Protein AF-A0A2N7VN83-F1 (afdb_monomer)

Structure (mmCIF, N/CA/C/O backbone):
data_AF-A0A2N7VN83-F1
#
_entry.id   AF-A0A2N7VN83-F1
#
loop_
_atom_site.group_PDB
_atom_site.id
_atom_site.type_symbol
_atom_site.label_atom_id
_atom_site.label_alt_id
_atom_site.label_comp_id
_atom_site.label_asym_id
_atom_site.label_entity_id
_atom_site.label_seq_id
_atom_site.pdbx_PDB_ins_code
_atom_site.Cartn_x
_atom_site.Cartn_y
_atom_site.Cartn_z
_atom_site.occupancy
_atom_site.B_iso_or_equiv
_atom_site.auth_seq_id
_atom_site.auth_comp_id
_atom_site.auth_asym_id
_atom_site.auth_atom_id
_atom_site.pdbx_PDB_model_num
ATOM 1 N N . MET A 1 1 ? -22.012 -8.990 3.575 1.00 49.16 1 MET A N 1
ATOM 2 C CA . MET A 1 1 ? -20.634 -9.532 3.572 1.00 49.16 1 MET A CA 1
ATOM 3 C C . MET A 1 1 ? -19.734 -8.490 4.217 1.00 49.16 1 MET A C 1
ATOM 5 O O . MET A 1 1 ? -19.755 -7.355 3.757 1.00 49.16 1 MET A O 1
ATOM 9 N N . ASN A 1 2 ? -19.000 -8.830 5.278 1.00 64.06 2 ASN A N 1
ATOM 10 C CA . ASN A 1 2 ? -18.087 -7.886 5.933 1.00 64.06 2 ASN A CA 1
ATOM 11 C C . ASN A 1 2 ? -16.705 -8.014 5.282 1.00 64.06 2 ASN A C 1
ATOM 13 O O . ASN A 1 2 ? -15.977 -8.962 5.557 1.00 64.06 2 ASN A O 1
ATOM 17 N N . GLY A 1 3 ? -16.385 -7.104 4.358 1.00 73.00 3 GLY A N 1
ATOM 18 C CA . GLY A 1 3 ? -15.043 -7.003 3.775 1.00 73.00 3 GLY A CA 1
ATOM 19 C C . GLY A 1 3 ? -14.011 -6.495 4.788 1.00 73.00 3 GLY A C 1
ATOM 20 O O . GLY A 1 3 ? -14.359 -6.113 5.905 1.00 73.00 3 GLY A O 1
ATOM 21 N N . ALA A 1 4 ? -12.736 -6.445 4.393 1.00 79.81 4 ALA A N 1
ATOM 22 C CA . ALA A 1 4 ? -11.685 -5.889 5.244 1.00 79.81 4 ALA A CA 1
ATOM 23 C C . ALA A 1 4 ? -11.991 -4.430 5.635 1.00 79.81 4 ALA A C 1
ATOM 25 O O . ALA A 1 4 ? -12.515 -3.654 4.825 1.00 79.81 4 ALA A O 1
ATOM 26 N N . ALA A 1 5 ? -11.655 -4.057 6.872 1.00 85.94 5 ALA A N 1
ATOM 27 C CA . ALA A 1 5 ? -11.729 -2.674 7.346 1.00 85.94 5 ALA A CA 1
ATOM 28 C C . ALA A 1 5 ? -10.522 -1.846 6.867 1.00 85.94 5 ALA A C 1
ATOM 30 O O . ALA A 1 5 ? -10.681 -0.684 6.505 1.00 85.94 5 ALA A O 1
ATOM 31 N N . ALA A 1 6 ? -9.342 -2.468 6.802 1.00 89.50 6 ALA A N 1
ATOM 32 C CA . ALA A 1 6 ? -8.103 -1.888 6.296 1.00 89.50 6 ALA A CA 1
ATOM 33 C C . ALA A 1 6 ? -7.218 -2.980 5.680 1.00 89.50 6 ALA A C 1
ATOM 35 O O . ALA A 1 6 ? -7.242 -4.130 6.122 1.00 89.50 6 ALA A O 1
ATOM 36 N N . ILE A 1 7 ? -6.434 -2.611 4.671 1.00 92.06 7 ILE A N 1
ATOM 37 C CA . ILE A 1 7 ? -5.460 -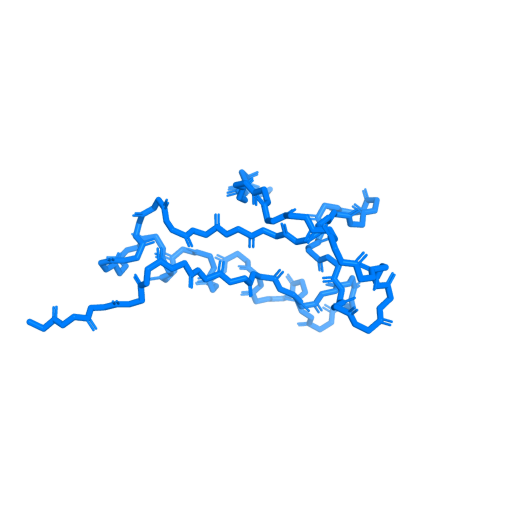3.471 3.999 1.00 92.06 7 ILE A CA 1
ATOM 38 C C . ILE A 1 7 ? -4.101 -2.791 4.089 1.00 92.06 7 ILE A C 1
ATOM 40 O O . ILE A 1 7 ? -3.942 -1.663 3.625 1.00 92.06 7 ILE A O 1
ATOM 44 N N . ILE A 1 8 ? -3.123 -3.484 4.671 1.00 93.88 8 ILE A N 1
ATOM 45 C CA . ILE A 1 8 ? -1.749 -2.991 4.775 1.00 93.88 8 ILE A CA 1
ATOM 46 C C . ILE A 1 8 ? -0.922 -3.554 3.620 1.00 93.88 8 ILE A C 1
ATOM 48 O O . ILE A 1 8 ? -0.672 -4.756 3.535 1.00 93.88 8 ILE A O 1
ATOM 52 N N . CYS A 1 9 ? -0.478 -2.674 2.735 1.00 94.19 9 CYS A N 1
ATOM 53 C CA . CYS A 1 9 ? 0.446 -2.968 1.655 1.00 94.19 9 CYS A CA 1
ATOM 54 C C . CYS A 1 9 ? 1.888 -3.006 2.191 1.00 94.19 9 CYS A C 1
ATOM 56 O O . CYS A 1 9 ? 2.301 -2.119 2.938 1.00 94.19 9 CYS A O 1
ATOM 58 N N . ALA A 1 10 ? 2.644 -4.047 1.824 1.00 95.50 10 ALA A N 1
ATOM 59 C CA . ALA A 1 10 ? 3.884 -4.424 2.519 1.00 95.50 10 ALA A CA 1
ATOM 60 C C . ALA A 1 10 ? 4.916 -5.173 1.638 1.00 95.50 10 ALA A C 1
ATOM 62 O O . ALA A 1 10 ? 5.737 -5.935 2.149 1.00 95.50 10 ALA A O 1
ATOM 63 N N . TRP A 1 11 ? 4.873 -5.016 0.310 1.00 93.50 11 TRP A N 1
ATOM 64 C CA . TRP A 1 11 ? 5.655 -5.854 -0.620 1.00 93.50 11 TRP A CA 1
ATOM 65 C C . TRP A 1 11 ? 7.148 -5.501 -0.751 1.00 93.50 11 TRP A C 1
ATOM 67 O O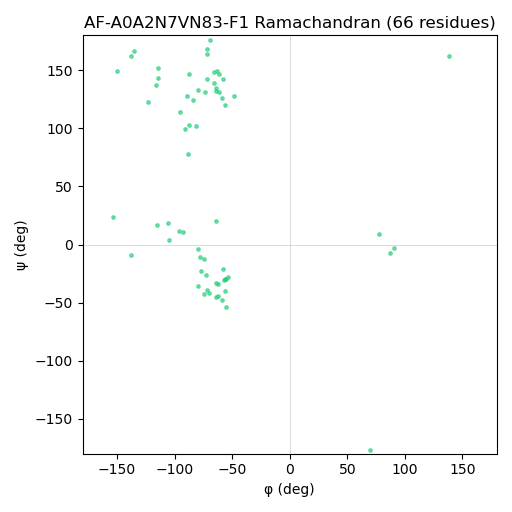 . TRP A 1 11 ? 7.908 -6.283 -1.324 1.00 93.50 11 TRP A O 1
ATOM 77 N N . GLY A 1 12 ? 7.599 -4.369 -0.207 1.00 93.75 12 GLY A N 1
ATOM 78 C CA . GLY A 1 12 ? 9.003 -3.954 -0.243 1.00 93.75 12 GLY A CA 1
ATOM 79 C C . GLY A 1 12 ? 9.506 -3.545 -1.634 1.00 93.75 12 GLY A C 1
ATOM 80 O O . GLY A 1 12 ? 8.769 -3.521 -2.615 1.00 93.75 12 GLY A O 1
ATOM 81 N N . SER A 1 13 ? 10.801 -3.229 -1.722 1.00 91.88 13 SER A N 1
ATOM 82 C CA . SER A 1 13 ? 11.454 -2.691 -2.930 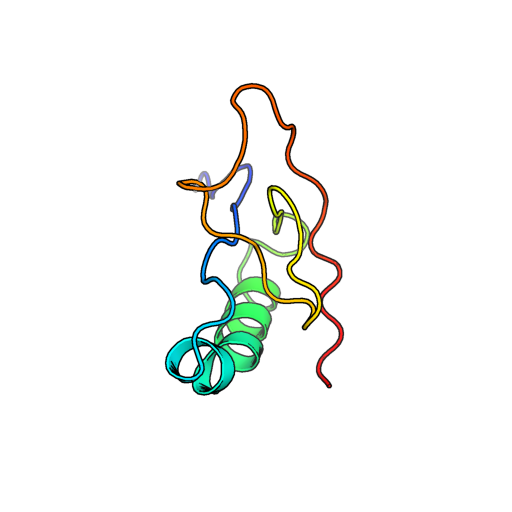1.00 91.88 13 SER A CA 1
ATOM 83 C C . SER A 1 13 ? 12.079 -3.759 -3.838 1.00 91.88 13 SER A C 1
ATOM 85 O O . SER A 1 13 ? 12.850 -3.445 -4.755 1.00 91.88 13 SER A O 1
ATOM 87 N N . HIS A 1 14 ? 11.788 -5.040 -3.588 1.00 91.56 14 HIS A N 1
ATOM 88 C CA . HIS A 1 14 ? 12.386 -6.129 -4.351 1.00 91.56 14 HIS A CA 1
ATOM 89 C C . HIS A 1 14 ? 11.942 -6.059 -5.828 1.00 91.56 14 HIS A C 1
ATOM 91 O O . HIS A 1 14 ? 10.745 -5.918 -6.093 1.00 91.56 14 HIS A O 1
ATOM 97 N N . PRO A 1 15 ? 12.848 -6.214 -6.818 1.00 87.94 15 PRO A N 1
ATOM 98 C CA . PRO A 1 15 ? 12.507 -6.065 -8.238 1.00 87.94 15 PRO A CA 1
ATOM 99 C C . PRO A 1 15 ? 11.368 -6.968 -8.728 1.00 87.94 15 PRO A C 1
ATOM 101 O O . PRO A 1 15 ? 10.637 -6.600 -9.642 1.00 87.94 15 PRO A O 1
ATOM 104 N N . ALA A 1 16 ? 11.203 -8.144 -8.119 1.00 88.06 16 ALA A N 1
ATOM 105 C CA . ALA A 1 16 ? 10.099 -9.049 -8.434 1.00 88.06 16 ALA A CA 1
ATOM 106 C C . ALA A 1 16 ? 8.717 -8.458 -8.093 1.00 88.06 16 ALA A C 1
ATOM 108 O O . ALA A 1 16 ? 7.763 -8.717 -8.821 1.00 88.06 16 ALA A O 1
ATOM 109 N N . ALA A 1 17 ? 8.612 -7.646 -7.034 1.00 87.50 17 ALA A N 1
ATOM 110 C CA . ALA A 1 17 ? 7.358 -7.007 -6.637 1.00 87.50 17 ALA A CA 1
ATOM 111 C C . ALA A 1 17 ? 6.958 -5.889 -7.612 1.00 87.50 17 ALA A C 1
ATOM 113 O O . ALA A 1 17 ? 5.796 -5.816 -8.001 1.00 87.50 17 ALA A O 1
ATOM 114 N N . ARG A 1 18 ? 7.930 -5.106 -8.107 1.00 83.75 18 ARG A N 1
ATOM 115 C CA . ARG A 1 18 ? 7.705 -4.039 -9.106 1.00 83.75 18 ARG A CA 1
ATOM 116 C C . ARG A 1 18 ? 7.078 -4.511 -10.417 1.00 83.75 18 ARG A C 1
ATOM 118 O O . ARG A 1 18 ? 6.525 -3.717 -11.159 1.00 83.75 18 ARG A O 1
ATOM 125 N N . LYS A 1 19 ? 7.176 -5.802 -10.742 1.00 86.81 19 LYS A N 1
ATOM 126 C CA . LYS A 1 19 ? 6.541 -6.351 -11.951 1.00 86.81 19 LYS A CA 1
ATOM 127 C C . LYS A 1 19 ? 5.025 -6.500 -11.815 1.00 86.81 19 LYS A C 1
ATOM 129 O O . LYS A 1 19 ? 4.365 -6.807 -12.801 1.00 86.81 19 LYS A O 1
ATOM 134 N N . ARG A 1 20 ? 4.490 -6.384 -10.597 1.00 87.44 20 ARG A N 1
ATOM 135 C CA . ARG A 1 20 ? 3.104 -6.744 -10.281 1.00 87.44 20 ARG A CA 1
ATOM 136 C C . ARG A 1 20 ? 2.405 -5.747 -9.357 1.00 87.44 20 ARG A C 1
ATOM 138 O O . ARG A 1 20 ? 1.202 -5.873 -9.155 1.00 87.44 20 ARG A O 1
ATOM 145 N N . ASP A 1 21 ? 3.128 -4.791 -8.786 1.00 88.62 21 ASP A N 1
ATOM 146 C CA . ASP A 1 21 ? 2.591 -3.834 -7.818 1.00 88.62 21 ASP A CA 1
ATOM 147 C C . ASP A 1 21 ? 1.437 -3.007 -8.398 1.00 88.62 21 ASP A C 1
ATOM 149 O O . ASP A 1 21 ? 0.366 -2.987 -7.795 1.00 88.62 21 ASP A O 1
ATOM 153 N N . GLY A 1 22 ? 1.589 -2.444 -9.599 1.00 87.88 22 GLY A N 1
ATOM 154 C CA . GLY A 1 22 ? 0.524 -1.720 -10.300 1.00 87.88 22 GLY A CA 1
ATOM 155 C C . GLY A 1 22 ? -0.738 -2.566 -10.483 1.0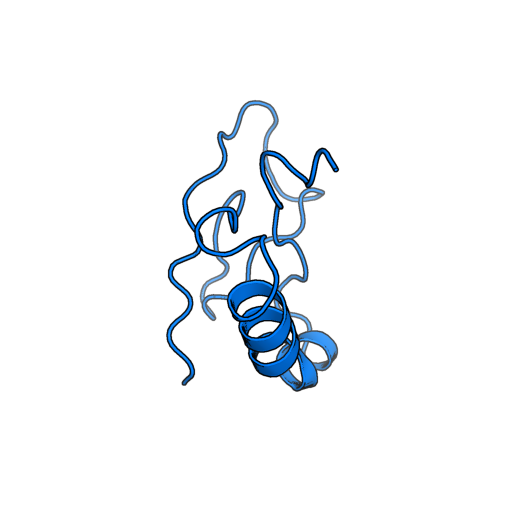0 87.88 22 GLY A C 1
ATOM 156 O O . GLY A 1 22 ? -1.802 -2.193 -10.003 1.00 87.88 22 GLY A O 1
ATOM 157 N N . SER A 1 23 ? -0.609 -3.765 -11.061 1.00 88.94 23 SER A N 1
ATOM 158 C CA . SER A 1 23 ? -1.759 -4.651 -11.304 1.00 88.94 23 SER A CA 1
ATOM 159 C C . SER A 1 23 ? -2.467 -5.094 -10.022 1.00 88.94 23 SER A C 1
ATOM 161 O O . SER A 1 23 ? -3.681 -5.285 -10.019 1.00 88.94 23 SER A O 1
ATOM 163 N N . VAL A 1 24 ? -1.729 -5.288 -8.923 1.00 88.75 24 VAL A N 1
ATOM 164 C CA . VAL A 1 24 ? -2.331 -5.611 -7.620 1.00 88.75 24 VAL A CA 1
ATOM 165 C C . VAL A 1 24 ? -3.070 -4.404 -7.058 1.00 88.75 24 VAL A C 1
ATOM 167 O O . VAL A 1 24 ? -4.167 -4.569 -6.532 1.00 88.75 24 VAL A O 1
ATOM 170 N N . VAL A 1 25 ? -2.500 -3.204 -7.165 1.00 87.62 25 VAL A N 1
ATOM 171 C CA . VAL A 1 25 ? -3.166 -1.977 -6.715 1.00 87.62 25 VAL A CA 1
ATOM 172 C C . VAL A 1 25 ? -4.452 -1.739 -7.502 1.00 87.62 25 VAL A C 1
ATOM 174 O O . VAL A 1 25 ? -5.474 -1.453 -6.883 1.00 87.62 25 VAL A O 1
ATOM 177 N N . ASP A 1 26 ? -4.431 -1.910 -8.822 1.00 86.94 26 ASP A N 1
ATOM 178 C CA . ASP A 1 26 ? -5.612 -1.725 -9.672 1.00 86.94 26 ASP A CA 1
ATOM 179 C C . ASP A 1 26 ? -6.705 -2.747 -9.334 1.00 86.94 26 ASP A C 1
ATOM 181 O O . ASP A 1 26 ? -7.840 -2.366 -9.060 1.00 86.94 26 ASP A O 1
ATOM 185 N N . LEU A 1 27 ? -6.345 -4.027 -9.170 1.00 87.31 27 LEU A N 1
ATOM 186 C CA . LEU A 1 27 ? -7.283 -5.057 -8.706 1.00 87.31 27 LEU A CA 1
ATOM 187 C C . LEU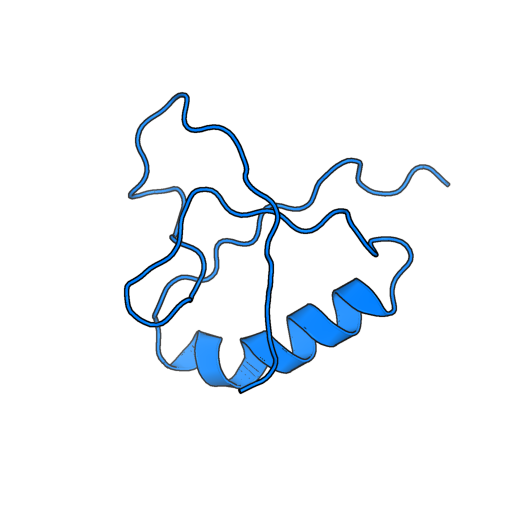 A 1 27 ? -7.936 -4.693 -7.361 1.00 87.31 27 LEU A C 1
ATOM 189 O O . LEU A 1 27 ? -9.121 -4.940 -7.143 1.00 87.31 27 LEU A O 1
ATOM 193 N N . MET A 1 28 ? -7.163 -4.120 -6.438 1.00 86.06 28 MET A N 1
ATOM 194 C CA . MET A 1 28 ? -7.660 -3.726 -5.117 1.00 86.06 28 MET A CA 1
ATOM 195 C C . MET A 1 28 ? -8.479 -2.431 -5.144 1.00 86.06 28 MET A C 1
ATOM 197 O O . MET A 1 28 ? -9.271 -2.191 -4.229 1.00 86.06 28 MET A O 1
ATOM 201 N N . ARG A 1 29 ? -8.292 -1.584 -6.158 1.00 81.69 29 ARG A N 1
ATOM 202 C CA . ARG A 1 29 ? -9.137 -0.410 -6.403 1.00 81.69 29 ARG A CA 1
ATOM 203 C C . ARG A 1 29 ? -10.485 -0.808 -6.976 1.00 81.69 29 ARG A C 1
ATOM 205 O O . ARG A 1 29 ? -11.487 -0.287 -6.505 1.00 81.69 29 ARG A O 1
ATOM 212 N N . ASP A 1 30 ? -10.491 -1.751 -7.911 1.00 78.25 30 ASP A N 1
ATOM 213 C CA . ASP A 1 30 ? -11.708 -2.242 -8.563 1.00 78.25 30 ASP A CA 1
ATOM 214 C C . ASP A 1 30 ? -12.558 -3.1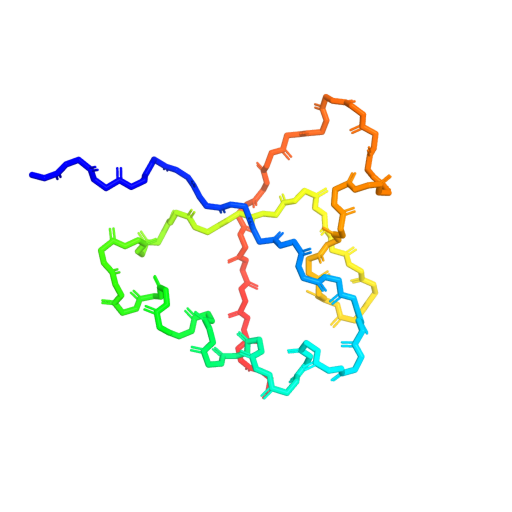17 -7.629 1.00 78.25 30 ASP A C 1
ATOM 216 O O . ASP A 1 30 ? -13.779 -3.217 -7.769 1.00 78.25 30 ASP A O 1
ATOM 220 N N . ALA A 1 31 ? -11.931 -3.750 -6.638 1.00 75.88 31 ALA A N 1
ATOM 221 C CA . ALA A 1 31 ? -12.637 -4.466 -5.588 1.00 75.88 31 ALA A CA 1
ATOM 222 C C . ALA A 1 31 ? -13.351 -3.506 -4.609 1.00 75.88 31 ALA A C 1
ATOM 224 O O . ALA A 1 31 ? -13.001 -2.336 -4.463 1.00 75.88 31 ALA A O 1
ATOM 225 N N . ALA A 1 32 ? -14.296 -4.030 -3.811 1.00 63.62 32 ALA A N 1
ATOM 226 C CA . ALA A 1 32 ? -14.988 -3.309 -2.719 1.00 63.62 32 ALA A CA 1
ATOM 227 C 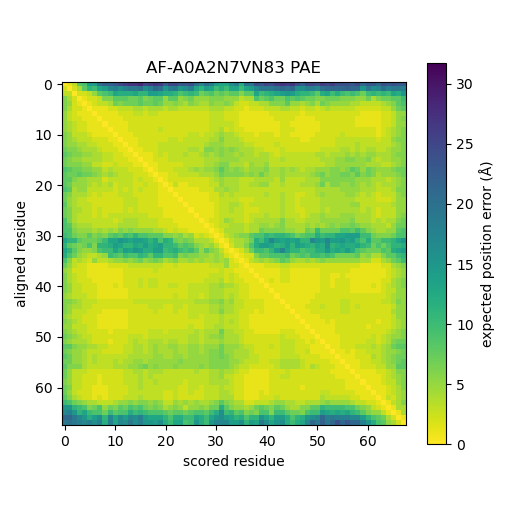C . ALA A 1 32 ? -14.062 -2.863 -1.548 1.00 63.62 32 ALA A C 1
ATOM 229 O O . ALA A 1 32 ? -14.493 -2.632 -0.412 1.00 63.62 32 ALA A O 1
ATOM 230 N N . THR A 1 33 ? -12.763 -2.787 -1.819 1.00 72.31 33 THR A N 1
ATOM 231 C CA . THR A 1 33 ? -11.661 -2.349 -0.968 1.00 72.31 33 THR A CA 1
ATOM 232 C C . THR A 1 33 ? -11.155 -0.955 -1.346 1.00 72.31 33 THR A C 1
ATOM 234 O O . THR A 1 33 ? -10.209 -0.464 -0.723 1.00 72.31 33 THR A O 1
ATOM 237 N N . GLN A 1 34 ? -11.804 -0.287 -2.308 1.00 70.06 34 GLN A N 1
ATOM 238 C CA . GLN A 1 34 ? -11.532 1.101 -2.666 1.00 70.06 34 GLN A CA 1
ATOM 239 C C . GLN A 1 34 ? -11.489 1.996 -1.415 1.00 70.06 34 GLN A C 1
ATOM 241 O O . GLN A 1 34 ? -12.383 1.980 -0.568 1.00 70.06 34 GLN A O 1
ATOM 246 N N . GLY A 1 35 ? -10.404 2.760 -1.273 1.00 76.06 35 GLY A N 1
ATOM 247 C CA . GLY A 1 35 ? -10.199 3.661 -0.137 1.00 76.06 35 GLY A CA 1
ATOM 248 C C . GLY A 1 35 ? -9.754 2.990 1.170 1.00 76.06 35 GLY A C 1
ATOM 249 O O . GLY A 1 35 ? -9.683 3.681 2.187 1.00 76.06 35 GLY A O 1
ATOM 250 N N . LYS A 1 36 ? -9.414 1.695 1.165 1.00 88.00 36 LYS A N 1
ATOM 251 C CA . LYS A 1 36 ? -8.938 0.955 2.351 1.00 88.00 36 LYS A CA 1
ATOM 252 C C . LYS A 1 36 ? -7.491 0.468 2.242 1.00 88.00 36 LYS A C 1
ATOM 254 O O . LYS A 1 36 ? -7.097 -0.421 2.992 1.00 88.00 36 LYS A O 1
ATOM 259 N N . LEU A 1 37 ? -6.718 1.015 1.305 1.00 91.50 37 LEU A N 1
ATOM 260 C CA . LEU A 1 37 ? -5.304 0.689 1.130 1.00 91.50 37 LEU A CA 1
ATOM 261 C C . LEU A 1 37 ? -4.432 1.612 1.977 1.00 91.50 37 LEU A C 1
ATOM 263 O O . LEU A 1 37 ? -4.545 2.837 1.891 1.00 91.50 37 LEU A O 1
ATOM 267 N N . PHE A 1 38 ? -3.552 1.011 2.769 1.00 94.75 38 PHE A N 1
ATOM 268 C CA . PHE A 1 38 ? -2.647 1.699 3.678 1.00 94.75 38 PHE A CA 1
ATOM 269 C C . PHE A 1 38 ? -1.229 1.122 3.600 1.00 94.75 38 PHE A C 1
ATOM 271 O O . PHE A 1 38 ? -1.019 0.028 3.083 1.00 94.75 38 PHE A O 1
ATOM 278 N N . HIS A 1 39 ? -0.252 1.826 4.161 1.00 95.44 39 HIS A N 1
ATOM 279 C CA . HIS A 1 39 ? 1.121 1.365 4.355 1.00 95.44 39 HIS A CA 1
ATOM 280 C C . HIS A 1 39 ? 1.648 1.761 5.736 1.00 95.44 39 HIS A C 1
ATOM 282 O O . HIS A 1 39 ? 1.157 2.699 6.355 1.00 95.44 39 HIS A O 1
ATOM 288 N N . LEU A 1 40 ? 2.717 1.101 6.186 1.00 97.19 40 LEU A N 1
ATOM 289 C CA . LEU A 1 40 ? 3.457 1.477 7.405 1.00 97.19 40 LEU A CA 1
ATOM 290 C C . LEU A 1 40 ? 4.693 2.349 7.105 1.00 97.19 40 LEU A C 1
ATOM 292 O O . LEU A 1 40 ? 5.572 2.530 7.943 1.00 97.19 40 LEU A O 1
ATOM 296 N N . GLY A 1 41 ? 4.792 2.841 5.871 1.00 95.75 41 GLY A N 1
ATOM 297 C CA . GLY A 1 41 ? 5.860 3.701 5.376 1.00 95.75 41 GLY A CA 1
ATOM 298 C C . GLY A 1 41 ? 6.283 3.297 3.968 1.00 95.75 41 GLY A C 1
ATOM 299 O O . GLY A 1 41 ? 6.026 2.174 3.530 1.00 95.75 41 GLY A O 1
ATOM 300 N N . LEU A 1 42 ? 6.971 4.200 3.271 1.00 94.88 42 LEU A N 1
ATOM 301 C CA . LEU A 1 42 ? 7.428 3.993 1.896 1.00 94.88 42 LEU A CA 1
ATOM 302 C C . LEU A 1 42 ? 8.957 3.939 1.813 1.00 94.88 42 LEU A C 1
ATOM 304 O O . LEU A 1 42 ? 9.672 4.643 2.531 1.00 94.88 42 LEU A O 1
ATOM 308 N N . ASN A 1 43 ? 9.47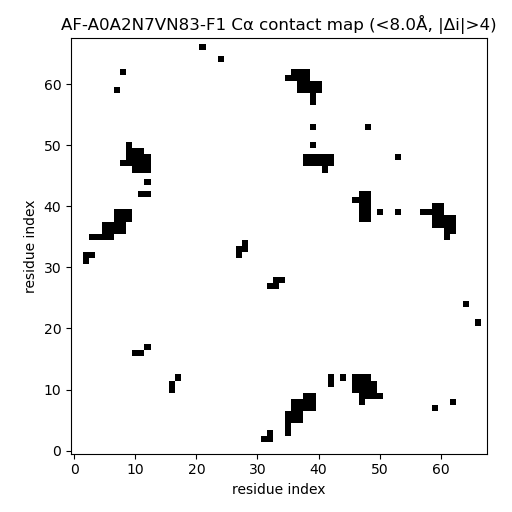5 3.088 0.934 1.00 93.56 43 ASN A N 1
ATOM 309 C CA . ASN A 1 43 ? 10.868 3.117 0.502 1.00 93.56 43 ASN A CA 1
ATOM 310 C C . ASN A 1 43 ? 11.122 4.331 -0.403 1.00 93.56 43 ASN A C 1
ATOM 312 O O . ASN A 1 43 ? 10.191 4.952 -0.911 1.00 93.56 43 ASN A O 1
ATOM 316 N N . LYS A 1 44 ? 12.399 4.633 -0.677 1.00 91.50 44 LYS A N 1
ATOM 317 C CA . LYS A 1 44 ? 12.787 5.721 -1.598 1.00 91.50 44 LYS A CA 1
ATOM 318 C C . LYS A 1 44 ? 12.190 5.570 -3.001 1.00 91.50 44 LYS A C 1
ATOM 320 O O . LYS A 1 44 ? 11.944 6.568 -3.664 1.00 91.50 44 LYS A O 1
ATOM 325 N N . ASP A 1 45 ? 11.966 4.336 -3.454 1.00 89.31 45 ASP A N 1
ATOM 326 C CA . ASP A 1 45 ? 11.352 4.062 -4.755 1.00 89.31 45 ASP A CA 1
ATOM 327 C C . ASP A 1 45 ? 9.820 4.200 -4.748 1.00 89.31 45 ASP A C 1
ATOM 329 O O . ASP A 1 45 ? 9.209 4.130 -5.812 1.00 89.31 45 ASP A O 1
ATOM 333 N N . GLY A 1 46 ? 9.208 4.462 -3.589 1.00 90.75 46 GLY A N 1
ATOM 334 C CA . GLY A 1 46 ? 7.762 4.573 -3.398 1.00 90.75 46 GLY A CA 1
ATOM 335 C C . GLY A 1 46 ? 7.073 3.256 -3.037 1.00 90.75 46 GLY A C 1
ATOM 336 O O . GLY A 1 46 ? 5.874 3.265 -2.784 1.00 90.75 46 GLY A O 1
ATOM 337 N N . SER A 1 47 ? 7.790 2.128 -2.976 1.00 92.38 47 SER A N 1
ATOM 338 C CA . SER A 1 47 ? 7.193 0.850 -2.567 1.00 92.38 47 SER A CA 1
ATOM 339 C C . SER A 1 47 ? 6.873 0.822 -1.060 1.00 92.38 47 SER A C 1
ATOM 341 O O . SER A 1 47 ? 7.667 1.328 -0.262 1.00 92.38 47 SER A O 1
ATOM 343 N N . PRO A 1 48 ? 5.762 0.203 -0.621 1.00 95.06 48 PRO A N 1
ATOM 344 C CA . PRO A 1 48 ? 5.452 0.021 0.794 1.00 95.06 48 PRO A CA 1
ATOM 345 C C . PRO A 1 48 ? 6.513 -0.822 1.502 1.00 95.06 48 PRO A C 1
ATOM 347 O O . PRO A 1 48 ? 6.893 -1.895 1.026 1.00 95.06 48 PRO A O 1
ATOM 350 N N . LYS A 1 49 ? 6.998 -0.353 2.652 1.00 96.06 49 LYS A N 1
ATOM 351 C CA . LYS A 1 49 ? 8.018 -1.056 3.437 1.00 96.06 49 LYS A CA 1
ATOM 352 C C . LYS A 1 49 ? 7.494 -2.384 3.986 1.00 96.06 49 LYS A C 1
ATOM 354 O O . LYS A 1 49 ? 6.327 -2.512 4.345 1.00 96.06 49 LYS A O 1
ATOM 359 N N . HIS A 1 50 ? 8.396 -3.356 4.112 1.00 94.56 50 HIS A N 1
ATOM 360 C CA . HIS A 1 50 ? 8.085 -4.619 4.772 1.00 94.56 50 HIS A CA 1
ATOM 361 C C . HIS A 1 50 ? 8.003 -4.415 6.302 1.00 94.56 50 HIS A C 1
ATOM 363 O O . HIS A 1 50 ? 8.943 -3.846 6.866 1.00 94.56 50 HIS A O 1
ATOM 369 N N . PRO A 1 51 ? 6.951 -4.904 6.994 1.00 93.31 51 PRO A N 1
ATOM 370 C CA . PRO A 1 51 ? 6.737 -4.694 8.429 1.00 93.31 51 PRO A CA 1
ATOM 371 C C . PRO A 1 51 ? 7.902 -5.133 9.319 1.00 93.31 51 PRO A C 1
ATOM 373 O O . PRO A 1 51 ? 8.139 -4.518 10.350 1.00 93.31 51 PRO A O 1
ATOM 376 N N . LEU A 1 52 ? 8.670 -6.145 8.891 1.00 93.94 52 LEU A N 1
ATOM 377 C CA . LEU A 1 52 ? 9.873 -6.612 9.599 1.00 93.94 52 LEU A CA 1
ATOM 378 C C . LEU A 1 52 ? 10.885 -5.489 9.897 1.00 93.94 52 LEU A C 1
ATOM 380 O O . LEU A 1 52 ? 11.631 -5.588 10.865 1.00 93.94 52 LEU A O 1
ATOM 384 N N . TYR A 1 53 ? 10.924 -4.437 9.075 1.00 92.00 53 TYR A N 1
ATOM 385 C CA . TYR A 1 53 ? 11.872 -3.326 9.206 1.00 92.00 53 TYR A CA 1
ATOM 386 C C . TYR A 1 53 ? 11.230 -2.044 9.755 1.00 92.00 53 TYR A C 1
ATOM 388 O O . TYR A 1 53 ? 11.774 -0.953 9.570 1.00 92.00 53 TYR A O 1
ATOM 396 N N . ILE A 1 54 ? 10.059 -2.151 10.388 1.00 94.12 54 ILE A N 1
ATOM 397 C CA . ILE A 1 54 ? 9.305 -1.020 10.935 1.00 94.12 54 ILE A CA 1
ATOM 398 C C . ILE A 1 54 ? 9.213 -1.156 12.450 1.00 94.12 54 ILE A C 1
ATOM 400 O O . ILE A 1 54 ? 8.979 -2.241 12.977 1.00 94.12 54 ILE A O 1
ATOM 404 N N . ALA A 1 55 ? 9.412 -0.042 13.154 1.00 94.94 55 ALA A N 1
ATOM 405 C CA . ALA A 1 55 ? 9.266 -0.005 14.600 1.00 94.94 55 ALA A CA 1
ATOM 406 C C . ALA A 1 55 ? 7.818 -0.313 15.017 1.00 94.94 55 ALA A C 1
ATOM 408 O O . ALA A 1 55 ? 6.859 0.021 14.318 1.00 94.94 55 ALA A O 1
ATOM 409 N N . ALA A 1 56 ? 7.658 -0.915 16.194 1.00 94.75 56 ALA A N 1
ATOM 410 C CA . ALA A 1 56 ? 6.340 -1.107 16.782 1.00 94.75 56 ALA A CA 1
ATOM 411 C C . ALA A 1 56 ? 5.650 0.246 17.040 1.00 94.75 56 ALA A C 1
ATOM 413 O O . ALA A 1 56 ? 6.301 1.241 17.355 1.00 94.75 56 ALA A O 1
ATOM 414 N N . GLY A 1 57 ? 4.322 0.273 16.916 1.00 94.81 57 GLY A N 1
ATOM 415 C CA . GLY A 1 57 ? 3.505 1.463 17.183 1.00 94.81 57 GLY A CA 1
ATOM 416 C C . GLY A 1 57 ? 3.335 2.423 16.003 1.00 94.81 57 GLY A C 1
ATOM 417 O O . GLY A 1 57 ? 2.511 3.334 16.097 1.00 94.81 57 GLY A O 1
ATOM 418 N N . VAL A 1 58 ? 4.038 2.205 14.884 1.00 96.94 58 VAL A N 1
ATOM 419 C CA . VAL A 1 58 ? 3.800 2.954 13.640 1.00 96.94 58 VAL A CA 1
ATOM 420 C C . VAL A 1 58 ? 2.358 2.750 13.182 1.00 96.94 58 VAL A C 1
ATOM 422 O O . VAL A 1 58 ? 1.890 1.618 13.052 1.00 96.94 58 VAL A O 1
ATOM 425 N N . GLN A 1 59 ? 1.655 3.860 12.958 1.00 96.62 59 GLN A N 1
ATOM 426 C CA . GLN A 1 59 ? 0.267 3.845 12.515 1.00 96.62 59 GLN A CA 1
ATOM 427 C C . GLN A 1 59 ? 0.181 3.772 10.984 1.00 96.62 59 GLN A C 1
ATOM 429 O O . GLN A 1 59 ? 1.043 4.328 10.302 1.00 96.62 59 GLN A O 1
ATOM 434 N N . PRO A 1 60 ? -0.838 3.097 10.424 1.00 96.19 60 PRO A N 1
ATOM 435 C CA . PRO A 1 60 ? -1.034 3.050 8.982 1.00 96.19 60 PRO A CA 1
ATOM 436 C C . PRO A 1 60 ? -1.374 4.416 8.384 1.00 96.19 60 PRO A C 1
ATOM 438 O O . PRO A 1 60 ? -2.217 5.147 8.902 1.00 96.19 60 PRO A O 1
ATOM 441 N N . GLU A 1 61 ? -0.791 4.701 7.227 1.00 95.25 61 GLU A N 1
ATOM 442 C CA . GLU A 1 61 ? -1.096 5.869 6.399 1.00 95.25 61 GLU A CA 1
ATOM 443 C C . GLU A 1 61 ? -1.710 5.428 5.073 1.00 95.25 61 GLU A C 1
ATOM 445 O O . GLU A 1 61 ? -1.460 4.316 4.609 1.00 95.25 61 GLU A O 1
ATOM 450 N N . ARG A 1 62 ? -2.543 6.276 4.466 1.00 93.00 62 ARG A N 1
ATOM 451 C CA . ARG A 1 62 ? -3.231 5.959 3.209 1.00 93.00 62 ARG A CA 1
ATOM 452 C C . ARG A 1 62 ? -2.220 5.781 2.077 1.00 93.00 62 ARG A C 1
ATOM 454 O O . ARG A 1 62 ? -1.357 6.626 1.873 1.00 93.00 62 ARG A O 1
ATOM 461 N N . LEU A 1 63 ? -2.359 4.698 1.314 1.00 91.00 63 LEU A N 1
ATOM 462 C CA . LEU A 1 63 ? -1.513 4.457 0.150 1.00 91.00 63 LEU A CA 1
ATOM 463 C C . LEU A 1 63 ? -2.021 5.253 -1.060 1.00 91.00 63 LEU A C 1
ATOM 465 O O . LEU A 1 63 ? -2.959 4.836 -1.742 1.00 91.00 63 LEU A O 1
ATOM 469 N N . GLU A 1 64 ? -1.345 6.361 -1.356 1.00 85.19 64 GLU A N 1
ATOM 470 C CA . GLU A 1 64 ? -1.560 7.178 -2.555 1.00 85.19 64 GLU A CA 1
ATOM 471 C C . GLU A 1 64 ? -0.685 6.674 -3.717 1.00 85.19 64 GLU A C 1
ATOM 473 O O . GLU A 1 64 ? 0.384 7.207 -4.014 1.00 85.19 64 GLU A O 1
ATOM 478 N N . TRP A 1 65 ? -1.104 5.583 -4.365 1.00 78.56 65 TRP A N 1
ATOM 479 C CA . TRP A 1 65 ? -0.343 4.984 -5.467 1.00 78.56 65 TRP A CA 1
ATOM 480 C C . TRP A 1 65 ? -0.697 5.608 -6.822 1.00 78.56 65 TRP A C 1
ATOM 482 O O . TRP A 1 65 ? -1.715 5.274 -7.423 1.00 78.56 65 TRP A O 1
ATOM 492 N N . SER A 1 66 ? 0.138 6.489 -7.359 1.00 66.12 66 SER A N 1
ATOM 493 C CA . SER A 1 66 ? -0.012 6.903 -8.762 1.00 66.12 66 SER A CA 1
ATOM 494 C C . SER A 1 66 ? 0.686 5.881 -9.654 1.00 66.12 66 SER A C 1
ATOM 496 O O . SER A 1 66 ? 1.868 5.603 -9.444 1.00 66.12 66 SER A O 1
ATOM 498 N N . VAL A 1 67 ? -0.041 5.299 -10.614 1.00 57.81 67 VAL A N 1
ATOM 499 C CA . VAL A 1 67 ? 0.562 4.445 -11.649 1.00 57.81 67 VAL A CA 1
ATOM 500 C C . VAL A 1 67 ? 1.635 5.288 -12.344 1.00 57.81 67 VAL A C 1
ATOM 502 O O . VAL A 1 67 ? 1.337 6.392 -12.798 1.00 57.81 67 VAL A O 1
ATOM 505 N N . ARG A 1 68 ? 2.887 4.826 -12.302 1.00 55.66 68 ARG A N 1
ATOM 506 C CA . ARG A 1 68 ? 4.012 5.477 -12.982 1.00 55.66 68 ARG A CA 1
ATOM 507 C C . ARG A 1 68 ? 4.079 5.057 -14.438 1.00 55.66 68 ARG A C 1
ATOM 509 O O . ARG A 1 68 ? 3.730 3.888 -14.710 1.00 55.66 68 ARG A O 1
#

Sequence (68 aa):
MNGAAAIICAWGSHPAARKRDGSVVDLMRDAATQGKLFHLGLNKDGSPKHPLYIAAGVQPERLEWSVR

Radius of gyration: 12.03 Å; Cα contacts (8 Å, |Δi|>4): 82; chains: 1; bounding box: 33×17×30 Å

InterPro domains:
  IPR012441 Protein of unknown function DUF1643 [PF07799] (4-52)

Foldseek 3Di:
DDDDQADEFAPDDDPVCVVCVVVVVVVCCPPPNNFRYWALDADPVRHGHHCVPHDPPRDTDHRPDDDD

pLDDT: mean 86.77, std 10.68, range [49.16, 97.19]

Solvent-accessible surface area (backbone atoms only — not comparable to full-atom values): 4330 Å² total; per-residue (Å²): 134,89,72,82,85,68,41,77,45,46,73,29,82,49,73,76,42,71,79,44,47,62,63,52,51,51,55,43,49,77,37,103,43,55,93,28,48,21,20,73,44,66,44,98,90,64,32,27,36,39,67,93,81,50,69,88,87,68,67,74,40,7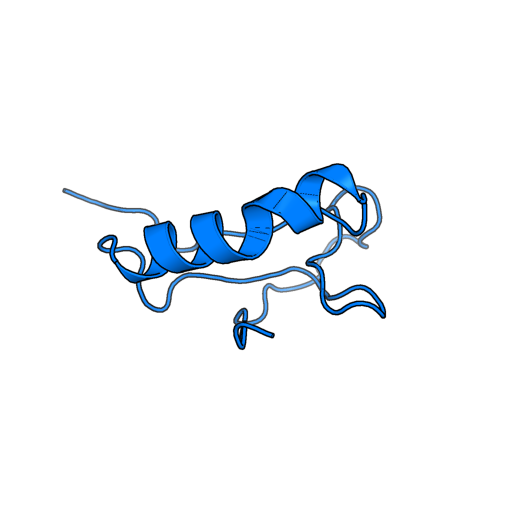6,57,83,79,73,86,127

Mean predicted aligned error: 4.48 Å

Secondary structure (DSSP, 8-state):
----S-EEE---S-HHHHTTHHHHHHHHHHSTTTT-EEES-B-TTSPBPPGGGS-TTPPPEE------

Organism: NCBI:txid380675